Protein AF-A0A0G4KB07-F1 (afdb_monomer)

Solvent-accessible surface area (backbone atoms only — not comparable to full-atom values): 6505 Å² total; per-residue (Å²): 132,90,77,83,70,78,68,73,78,47,89,38,30,67,60,36,49,54,49,48,28,56,50,17,59,75,68,66,21,15,28,31,63,54,54,55,54,38,30,55,50,34,46,36,24,7,44,30,24,68,75,72,73,43,32,32,56,63,84,59,90,67,98,53,62,69,60,42,51,73,67,42,53,47,26,63,79,22,53,54,35,72,78,70,57,49,40,93,68,42,52,41,23,45,81,85,40,95,53,31,34,94,40,43,71,76,59,66,69,62,36,52,60,66,62,108

Organism: NCBI:txid1858662

Structure (mmCIF, N/CA/C/O backbone):
data_AF-A0A0G4KB07-F1
#
_entry.id   AF-A0A0G4KB07-F1
#
loop_
_atom_site.group_PDB
_atom_site.id
_atom_site.type_symbol
_atom_site.label_atom_id
_atom_site.label_alt_id
_atom_site.label_comp_id
_atom_site.label_asym_id
_atom_site.label_entity_id
_atom_site.label_seq_id
_atom_site.pdbx_PDB_ins_code
_atom_site.Cartn_x
_atom_site.Cartn_y
_atom_site.Cartn_z
_atom_site.occupancy
_atom_site.B_iso_or_equiv
_atom_site.auth_seq_id
_atom_site.auth_comp_id
_atom_site.auth_asym_id
_atom_site.auth_atom_id
_atom_site.pdbx_PDB_model_num
ATOM 1 N N . MET A 1 1 ? 12.867 -30.629 3.132 1.00 36.47 1 MET A N 1
ATOM 2 C CA . MET A 1 1 ? 13.921 -29.677 2.735 1.00 36.47 1 MET A CA 1
ATOM 3 C C . MET A 1 1 ? 13.702 -28.454 3.597 1.00 36.47 1 MET A C 1
ATOM 5 O O . MET A 1 1 ? 12.597 -27.930 3.596 1.00 36.47 1 MET A O 1
ATOM 9 N N . ASN A 1 2 ? 14.669 -28.169 4.469 1.00 40.78 2 ASN A N 1
ATOM 10 C CA . ASN A 1 2 ? 14.618 -27.073 5.432 1.00 40.78 2 ASN A CA 1
ATOM 11 C C . ASN A 1 2 ? 14.774 -25.752 4.682 1.00 40.78 2 ASN A C 1
ATOM 13 O O . ASN A 1 2 ? 15.900 -25.375 4.383 1.00 40.78 2 ASN A O 1
ATOM 17 N N . ASP A 1 3 ? 13.671 -25.051 4.454 1.00 39.38 3 ASP A N 1
ATOM 18 C CA . ASP A 1 3 ? 13.711 -23.617 4.179 1.00 39.38 3 ASP A CA 1
ATOM 19 C C . ASP A 1 3 ? 13.311 -22.888 5.458 1.00 39.38 3 ASP A C 1
ATOM 21 O O . ASP A 1 3 ? 12.210 -22.365 5.617 1.00 39.38 3 ASP A O 1
ATOM 25 N N . SER A 1 4 ? 14.237 -22.889 6.417 1.00 44.78 4 SER A N 1
ATOM 26 C CA . SER A 1 4 ? 14.265 -21.873 7.463 1.00 44.78 4 SER A CA 1
ATOM 27 C C . SER A 1 4 ? 14.647 -20.548 6.801 1.00 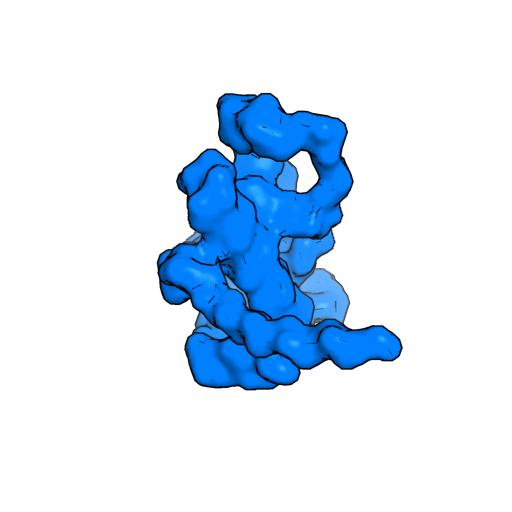44.78 4 SER A C 1
ATOM 29 O O . SER A 1 4 ? 15.803 -20.136 6.843 1.00 44.78 4 SER A O 1
ATOM 31 N N . ILE A 1 5 ? 13.684 -19.904 6.139 1.00 52.88 5 ILE A N 1
ATOM 32 C CA . ILE A 1 5 ? 13.823 -18.516 5.702 1.00 52.88 5 ILE A CA 1
ATOM 33 C C . ILE A 1 5 ? 13.666 -17.677 6.965 1.00 52.88 5 ILE A C 1
ATOM 35 O O . ILE A 1 5 ? 12.558 -17.454 7.446 1.00 52.88 5 ILE A O 1
ATOM 39 N N . CYS A 1 6 ? 14.787 -17.233 7.528 1.00 48.91 6 CYS A N 1
ATOM 40 C CA . CYS A 1 6 ? 14.805 -16.053 8.377 1.00 48.91 6 CYS A CA 1
ATOM 41 C C . CYS A 1 6 ? 14.253 -14.900 7.533 1.00 48.91 6 CYS A C 1
ATOM 43 O O . CYS A 1 6 ? 14.939 -14.370 6.662 1.00 48.91 6 CYS A O 1
ATOM 45 N N . HIS A 1 7 ? 12.975 -14.581 7.723 1.00 61.00 7 HIS A N 1
ATOM 46 C CA . HIS A 1 7 ? 12.327 -13.501 6.997 1.00 61.00 7 HIS A CA 1
ATOM 47 C C . HIS A 1 7 ? 12.871 -12.174 7.532 1.00 61.00 7 HIS A C 1
ATOM 49 O O . HIS A 1 7 ? 12.418 -11.652 8.551 1.00 61.00 7 HIS A O 1
ATOM 55 N N . GLU A 1 8 ? 13.925 -11.664 6.898 1.00 83.69 8 GLU A N 1
ATOM 56 C CA . GLU A 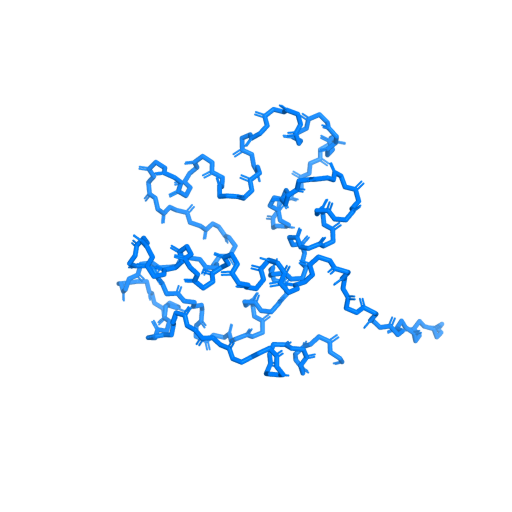1 8 ? 14.429 -10.331 7.201 1.00 83.69 8 GLU A CA 1
ATOM 57 C C . GLU A 1 8 ? 13.408 -9.297 6.726 1.00 83.69 8 GLU A C 1
ATOM 59 O O . GLU A 1 8 ? 12.981 -9.288 5.569 1.00 83.69 8 GLU A O 1
ATOM 64 N N . ILE A 1 9 ? 13.001 -8.423 7.647 1.00 92.25 9 ILE A N 1
ATOM 65 C CA . ILE A 1 9 ? 12.116 -7.302 7.342 1.00 92.25 9 ILE A CA 1
ATOM 66 C C . ILE A 1 9 ? 12.826 -6.389 6.326 1.00 92.25 9 ILE A C 1
ATOM 68 O O . ILE A 1 9 ? 13.969 -6.001 6.581 1.00 92.25 9 ILE A O 1
ATOM 72 N N . PRO A 1 10 ? 12.179 -6.014 5.204 1.00 95.00 10 PRO A N 1
ATOM 73 C CA . PRO A 1 10 ? 12.808 -5.183 4.179 1.00 95.00 10 PRO A CA 1
ATOM 74 C C . PRO A 1 10 ? 13.282 -3.837 4.735 1.00 95.00 10 PRO A C 1
ATOM 76 O O . PRO A 1 10 ? 12.624 -3.243 5.593 1.00 95.00 10 PRO A O 1
ATOM 79 N N . HIS A 1 11 ? 14.378 -3.303 4.197 1.00 96.19 11 HIS A N 1
ATOM 80 C CA . HIS A 1 11 ? 14.933 -2.017 4.625 1.00 96.19 11 HIS A CA 1
ATOM 81 C C . HIS A 1 11 ? 13.915 -0.877 4.461 1.00 96.19 11 HIS A C 1
ATOM 83 O O . HIS A 1 11 ? 13.798 -0.003 5.321 1.00 96.19 11 HIS A O 1
ATOM 89 N N . SER A 1 12 ? 13.115 -0.909 3.391 1.00 97.88 12 SER A N 1
ATOM 90 C CA . SER A 1 12 ? 12.065 0.088 3.149 1.00 97.88 12 SER A CA 1
ATOM 91 C C . SER A 1 12 ? 10.779 -0.105 3.970 1.00 97.88 12 SER A C 1
ATOM 93 O O . SER A 1 12 ? 9.818 0.638 3.746 1.00 97.88 12 SER A O 1
ATOM 95 N N . PHE A 1 13 ? 10.710 -1.070 4.898 1.00 98.06 13 PHE A N 1
ATOM 96 C CA . PHE A 1 13 ? 9.471 -1.389 5.620 1.00 98.06 13 PHE A CA 1
ATOM 97 C C . PHE A 1 13 ? 8.912 -0.188 6.386 1.00 98.06 13 PHE A C 1
ATOM 99 O O . PHE A 1 13 ? 7.745 0.152 6.212 1.00 98.06 13 PHE A O 1
ATOM 106 N N . ASP A 1 14 ? 9.747 0.515 7.152 1.00 97.88 14 ASP A N 1
ATOM 107 C CA . ASP A 1 14 ? 9.312 1.663 7.964 1.00 97.88 14 ASP A CA 1
ATOM 108 C C . ASP A 1 14 ? 8.756 2.798 7.103 1.00 97.88 14 ASP A C 1
ATOM 110 O O . ASP A 1 14 ? 7.744 3.420 7.438 1.00 97.88 14 ASP A O 1
ATOM 114 N N . ALA A 1 15 ? 9.377 3.030 5.945 1.00 98.25 15 ALA A N 1
ATOM 115 C CA . ALA A 1 15 ? 8.903 4.019 4.989 1.00 98.25 15 ALA A CA 1
ATOM 116 C C . ALA A 1 15 ? 7.529 3.633 4.418 1.00 98.25 15 ALA A C 1
ATOM 118 O O . ALA A 1 15 ? 6.664 4.498 4.280 1.00 98.25 15 ALA A O 1
ATOM 119 N N . MET A 1 16 ? 7.311 2.353 4.097 1.00 98.56 16 MET A N 1
ATOM 120 C CA . MET A 1 16 ? 6.035 1.864 3.557 1.00 98.56 16 MET A CA 1
ATOM 121 C C . MET A 1 16 ? 4.937 1.769 4.611 1.00 98.56 16 MET A C 1
ATOM 123 O O . MET A 1 16 ? 3.784 2.080 4.308 1.00 98.56 16 MET A O 1
ATOM 127 N N . HIS A 1 17 ? 5.280 1.425 5.850 1.00 98.62 17 HIS A N 1
ATOM 128 C CA . HIS A 1 17 ? 4.363 1.480 6.98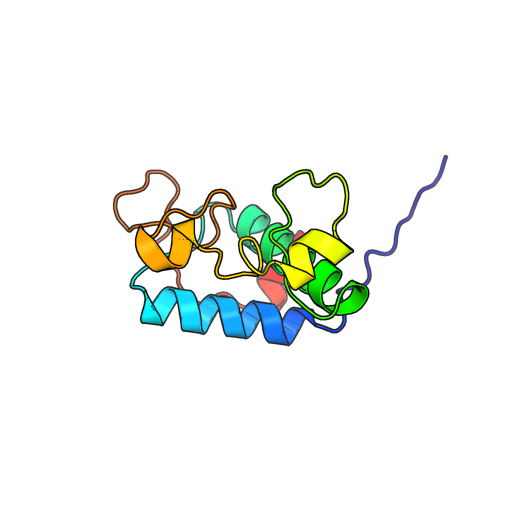3 1.00 98.62 17 HIS A CA 1
ATOM 129 C C . HIS A 1 17 ? 3.882 2.914 7.203 1.00 98.62 17 HIS A C 1
ATOM 131 O O . HIS A 1 17 ? 2.679 3.165 7.125 1.00 98.62 17 HIS A O 1
ATOM 137 N N . LYS A 1 18 ? 4.802 3.879 7.348 1.00 98.56 18 LYS A N 1
ATOM 138 C CA . LYS A 1 18 ? 4.420 5.280 7.566 1.00 98.56 18 LYS A CA 1
ATOM 139 C C . LYS A 1 18 ? 3.663 5.876 6.382 1.00 98.56 18 LYS A C 1
ATOM 141 O O . LYS A 1 18 ? 2.695 6.608 6.585 1.00 98.56 18 LYS A O 1
ATOM 146 N N . PHE A 1 19 ? 4.070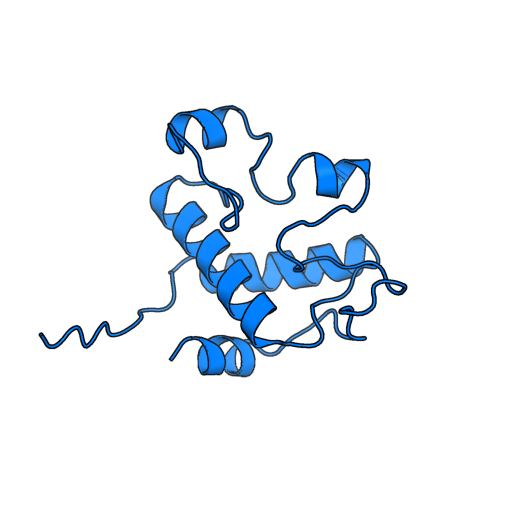 5.549 5.155 1.00 98.62 19 PHE A N 1
ATOM 147 C CA . PHE A 1 19 ? 3.323 5.912 3.950 1.00 98.62 19 PHE A CA 1
ATOM 148 C C . PHE A 1 19 ? 1.878 5.408 4.017 1.00 98.62 19 PHE A C 1
ATOM 150 O O . PHE A 1 19 ? 0.959 6.171 3.725 1.00 98.62 19 PHE A O 1
ATOM 157 N N . SER A 1 20 ? 1.679 4.152 4.422 1.00 98.69 20 SER A N 1
ATOM 158 C CA . SER A 1 20 ? 0.354 3.535 4.472 1.00 98.69 20 SER A CA 1
ATOM 159 C C . SER A 1 20 ? -0.550 4.226 5.489 1.00 98.69 20 SER A C 1
ATOM 161 O O . SER A 1 20 ? -1.684 4.543 5.151 1.00 98.69 20 SER A O 1
ATOM 163 N N . GLU A 1 21 ? -0.049 4.549 6.684 1.00 98.69 21 GLU A N 1
ATOM 164 C CA . GLU A 1 21 ? -0.833 5.285 7.692 1.00 98.69 21 GLU A CA 1
ATOM 165 C C . GLU A 1 21 ? -1.256 6.666 7.184 1.00 98.69 21 GLU A C 1
ATOM 167 O O . GLU A 1 21 ? -2.439 6.998 7.146 1.00 98.69 21 GLU A O 1
ATOM 172 N N . VAL A 1 22 ? -0.286 7.451 6.700 1.00 98.69 22 VAL A N 1
ATOM 173 C CA . VAL A 1 22 ? -0.537 8.814 6.210 1.00 98.69 22 VAL A CA 1
ATOM 174 C C . VAL A 1 22 ? -1.505 8.797 5.026 1.00 98.69 22 VAL A C 1
ATOM 176 O O . VAL A 1 22 ? -2.359 9.675 4.898 1.00 98.69 22 VAL A O 1
ATOM 179 N N . TYR A 1 23 ? -1.385 7.813 4.132 1.00 98.69 23 TYR A N 1
ATOM 180 C CA . TYR A 1 23 ? -2.261 7.711 2.971 1.00 98.69 23 TYR A CA 1
ATOM 181 C C . TYR A 1 23 ? -3.674 7.248 3.349 1.00 98.69 23 TYR A C 1
ATOM 183 O O . TYR A 1 23 ? -4.640 7.782 2.794 1.00 98.69 23 TYR A O 1
ATOM 191 N N . ALA A 1 24 ? -3.809 6.321 4.302 1.00 98.62 24 ALA A N 1
ATOM 192 C CA . ALA A 1 24 ? -5.097 5.883 4.837 1.00 98.62 24 ALA A CA 1
ATOM 193 C C . ALA A 1 24 ? -5.857 7.061 5.469 1.00 98.62 24 ALA A C 1
ATOM 195 O O . ALA A 1 24 ? -6.979 7.364 5.054 1.00 98.62 24 ALA A O 1
ATOM 196 N N . GLU A 1 25 ? -5.198 7.808 6.362 1.00 98.38 25 GLU A N 1
ATOM 197 C CA . GLU A 1 25 ? -5.735 9.025 6.986 1.00 98.38 25 GLU A CA 1
ATOM 198 C C . GLU A 1 25 ? -6.153 10.058 5.932 1.00 98.38 25 GLU A C 1
ATOM 200 O O . GLU A 1 25 ? -7.297 10.517 5.910 1.00 98.38 25 GLU A O 1
ATOM 205 N N . ARG A 1 26 ? -5.254 10.378 4.991 1.00 98.19 26 ARG A N 1
ATOM 206 C CA . ARG A 1 26 ? -5.496 11.396 3.958 1.00 98.19 26 ARG A CA 1
ATOM 207 C C . ARG A 1 26 ? -6.661 11.052 3.033 1.00 98.19 26 ARG A C 1
ATOM 209 O O . ARG A 1 26 ? -7.320 11.953 2.519 1.00 98.19 26 ARG A O 1
ATOM 216 N N . THR A 1 27 ? -6.883 9.769 2.761 1.00 97.94 27 THR A N 1
ATOM 217 C CA . THR A 1 27 ? -7.935 9.320 1.836 1.00 97.94 27 THR A CA 1
ATOM 218 C C . THR A 1 27 ? -9.230 8.917 2.535 1.00 97.94 27 THR A C 1
ATOM 220 O O . THR A 1 27 ? -10.216 8.635 1.849 1.00 97.94 27 THR A O 1
ATOM 223 N N . GLY A 1 28 ? -9.260 8.927 3.873 1.00 98.06 28 GLY A N 1
ATOM 224 C CA . GLY A 1 28 ? -10.400 8.449 4.655 1.00 98.06 28 GLY A CA 1
ATOM 225 C C . GLY A 1 28 ? -10.666 6.958 4.442 1.00 98.06 28 GLY A C 1
ATOM 226 O O . GLY A 1 28 ? -11.825 6.547 4.406 1.00 98.06 28 GLY A O 1
ATOM 227 N N . THR A 1 29 ? -9.605 6.177 4.230 1.00 98.56 29 THR A N 1
ATOM 228 C CA . THR A 1 29 ? -9.664 4.718 4.097 1.00 98.56 29 THR A CA 1
ATOM 229 C C . THR A 1 29 ? -9.070 4.037 5.318 1.00 98.56 29 THR A C 1
ATOM 231 O O . THR A 1 29 ? -8.362 4.663 6.103 1.00 98.56 29 THR A O 1
ATOM 234 N N . PHE A 1 30 ? -9.381 2.760 5.485 1.00 98.69 30 PHE A N 1
ATOM 235 C CA . PHE A 1 30 ? -9.063 1.967 6.661 1.00 98.69 30 PHE A CA 1
ATOM 236 C C . PHE A 1 30 ? -8.337 0.688 6.258 1.00 98.69 30 PHE A C 1
ATOM 238 O O . PHE A 1 30 ? -8.495 0.187 5.141 1.00 98.69 30 PHE A O 1
ATOM 245 N N . PHE A 1 31 ? -7.537 0.160 7.177 1.00 98.69 31 PHE A N 1
ATOM 246 C CA . PHE A 1 31 ? -6.865 -1.120 7.000 1.00 98.69 31 PHE A CA 1
ATOM 247 C C . PHE A 1 31 ? -7.845 -2.290 7.119 1.00 98.69 31 PHE A C 1
ATOM 249 O O . PHE A 1 31 ? -8.925 -2.157 7.701 1.00 98.69 31 PHE A O 1
ATOM 256 N N . CYS A 1 32 ? -7.447 -3.449 6.594 1.00 98.44 32 CYS A N 1
ATOM 257 C CA . CYS A 1 32 ? -8.198 -4.694 6.720 1.00 98.44 32 CYS A CA 1
ATOM 258 C C . CYS A 1 32 ? -8.408 -5.079 8.198 1.00 98.44 32 CYS A C 1
ATOM 260 O O . CYS A 1 32 ? -7.527 -4.881 9.038 1.00 98.44 32 CYS A O 1
ATOM 262 N N . VAL A 1 33 ? -9.566 -5.663 8.514 1.00 98.12 33 VAL A N 1
ATOM 263 C CA . VAL A 1 33 ? -9.869 -6.254 9.828 1.00 98.12 33 VAL A CA 1
ATOM 264 C C . VAL A 1 33 ? -8.869 -7.349 10.200 1.00 98.12 33 VAL A C 1
ATOM 266 O O . VAL A 1 33 ? -8.477 -7.463 11.363 1.00 98.12 33 VAL A O 1
ATOM 269 N N . ASP A 1 34 ? -8.385 -8.093 9.205 1.00 97.88 34 ASP A N 1
ATOM 270 C CA . ASP A 1 34 ? -7.246 -8.986 9.353 1.00 97.88 34 ASP A CA 1
ATOM 271 C C . ASP A 1 34 ? -5.937 -8.206 9.166 1.00 97.88 34 ASP A C 1
ATOM 273 O O . ASP A 1 34 ? -5.511 -7.888 8.053 1.00 97.88 34 ASP A O 1
ATOM 277 N N . THR A 1 35 ? -5.277 -7.908 10.286 1.00 97.69 35 THR A N 1
ATOM 278 C CA . THR A 1 35 ? -4.018 -7.149 10.307 1.00 97.69 35 THR A CA 1
ATOM 279 C C . THR A 1 35 ? -2.867 -7.878 9.602 1.00 97.69 35 THR A C 1
ATOM 281 O O . THR A 1 35 ? -1.937 -7.219 9.130 1.00 97.69 35 THR A O 1
ATOM 284 N N . SER A 1 36 ? -2.927 -9.208 9.466 1.00 97.50 36 SER A N 1
ATOM 285 C CA . SER A 1 36 ? -1.899 -9.965 8.743 1.00 97.50 36 SER A CA 1
ATOM 286 C C . SER A 1 36 ? -1.869 -9.602 7.252 1.00 97.50 36 SER A C 1
ATOM 288 O O . SER A 1 36 ? -0.791 -9.458 6.676 1.00 97.50 36 SER A O 1
ATOM 290 N N . VAL A 1 37 ? -3.035 -9.321 6.650 1.00 98.19 37 VAL A N 1
ATOM 291 C CA . VAL A 1 37 ? -3.145 -8.846 5.261 1.00 98.19 37 VAL A CA 1
ATOM 292 C C . VAL A 1 37 ? -2.413 -7.516 5.102 1.00 98.19 37 VAL A C 1
ATOM 294 O O . VAL A 1 37 ? -1.595 -7.352 4.197 1.00 98.19 37 VAL A O 1
ATOM 297 N N . THR A 1 38 ? -2.647 -6.574 6.017 1.00 98.44 38 THR A N 1
ATOM 298 C CA . THR A 1 38 ? -1.959 -5.277 6.015 1.00 98.44 38 THR A CA 1
ATOM 299 C C . THR A 1 38 ? -0.444 -5.436 6.149 1.00 98.44 38 THR A C 1
ATOM 301 O O . THR A 1 38 ? 0.295 -4.800 5.396 1.00 98.44 38 THR A O 1
ATOM 304 N N . ALA A 1 39 ? 0.025 -6.313 7.043 1.00 98.19 39 ALA A N 1
ATOM 305 C CA . ALA A 1 39 ? 1.450 -6.575 7.231 1.00 98.19 39 ALA A CA 1
ATOM 306 C C . ALA A 1 39 ? 2.117 -7.115 5.954 1.00 98.19 39 ALA A C 1
ATOM 308 O O . ALA A 1 39 ? 3.111 -6.546 5.499 1.00 98.19 39 ALA A O 1
ATOM 309 N N . VAL A 1 40 ? 1.541 -8.153 5.336 1.00 98.19 40 VAL A N 1
ATOM 310 C CA . VAL A 1 40 ? 2.091 -8.793 4.127 1.00 98.19 40 VAL A CA 1
ATOM 311 C C . VAL A 1 40 ? 2.100 -7.836 2.933 1.00 98.19 40 VAL A C 1
ATOM 313 O O . VAL A 1 40 ? 3.053 -7.818 2.153 1.00 98.19 40 VAL A O 1
ATOM 316 N N . VAL A 1 41 ? 1.077 -6.990 2.783 1.00 98.62 41 VAL A N 1
ATOM 317 C CA . VAL A 1 41 ? 1.046 -6.008 1.689 1.00 98.62 41 VAL A CA 1
ATOM 318 C C . VAL A 1 41 ? 2.102 -4.921 1.885 1.00 98.62 41 VAL A C 1
ATOM 320 O O . VAL A 1 41 ? 2.810 -4.597 0.931 1.00 98.62 41 VAL A O 1
ATOM 323 N N . ILE A 1 42 ? 2.242 -4.367 3.096 1.00 98.69 42 ILE A N 1
ATOM 324 C CA . ILE A 1 42 ? 3.279 -3.363 3.396 1.00 98.69 42 ILE A CA 1
ATOM 325 C C . ILE A 1 42 ? 4.669 -3.952 3.157 1.00 98.69 42 ILE A C 1
ATOM 327 O O . ILE A 1 42 ? 5.523 -3.305 2.550 1.00 98.69 42 ILE A O 1
ATOM 331 N N . GLU A 1 43 ? 4.878 -5.198 3.572 1.00 98.31 43 GLU A N 1
ATOM 332 C CA . GLU A 1 43 ? 6.122 -5.910 3.333 1.00 98.31 43 GLU A CA 1
ATOM 333 C C . GLU A 1 43 ? 6.401 -6.103 1.834 1.00 98.31 43 GLU A C 1
ATOM 335 O O . GLU A 1 43 ? 7.494 -5.793 1.363 1.00 98.31 43 GLU A O 1
ATOM 340 N N . GLY A 1 44 ? 5.411 -6.542 1.054 1.00 98.19 44 GLY A N 1
ATOM 341 C CA . GLY A 1 44 ? 5.545 -6.696 -0.395 1.00 98.19 44 GLY A CA 1
ATOM 342 C C . GLY A 1 44 ? 5.849 -5.376 -1.112 1.00 98.19 44 GLY A C 1
ATOM 343 O O . GLY A 1 44 ? 6.712 -5.333 -1.992 1.00 98.19 44 GLY A O 1
ATOM 344 N N . LEU A 1 45 ? 5.200 -4.280 -0.702 1.00 98.75 45 LEU A N 1
ATOM 345 C CA . LEU A 1 45 ? 5.501 -2.932 -1.196 1.00 98.75 45 LEU A CA 1
ATOM 346 C C . LEU A 1 45 ? 6.940 -2.524 -0.868 1.00 98.75 45 LEU A C 1
ATOM 348 O O . LEU A 1 45 ? 7.629 -1.960 -1.720 1.00 98.75 45 LEU A O 1
ATOM 352 N N . ALA A 1 46 ? 7.405 -2.830 0.343 1.00 98.62 46 ALA A N 1
ATOM 353 C CA . ALA A 1 46 ? 8.763 -2.534 0.777 1.00 98.62 46 ALA A CA 1
ATOM 354 C C . ALA A 1 46 ? 9.803 -3.351 -0.001 1.00 98.62 46 ALA A C 1
ATOM 356 O O . ALA A 1 46 ? 10.761 -2.771 -0.505 1.00 98.62 46 ALA A O 1
ATOM 357 N N . LYS A 1 47 ? 9.569 -4.654 -0.209 1.00 98.19 47 LYS A N 1
ATOM 358 C CA . LYS A 1 47 ? 10.418 -5.512 -1.056 1.00 98.19 47 LYS A CA 1
ATOM 359 C C . LYS A 1 47 ? 10.523 -4.965 -2.472 1.00 98.19 47 LYS A C 1
ATOM 361 O O . LYS A 1 47 ? 11.619 -4.825 -3.002 1.00 98.19 47 LYS A O 1
ATOM 366 N N . HIS A 1 48 ? 9.399 -4.616 -3.095 1.00 98.50 48 HIS A N 1
ATOM 367 C CA . HIS A 1 48 ? 9.424 -4.047 -4.440 1.00 98.50 48 HIS A CA 1
ATOM 368 C C . HIS A 1 48 ? 10.127 -2.687 -4.487 1.00 98.50 48 HIS A C 1
ATOM 370 O O . HIS A 1 48 ? 10.853 -2.419 -5.442 1.00 98.50 48 HIS A O 1
ATOM 376 N N . LYS A 1 49 ? 9.987 -1.862 -3.446 1.00 98.44 49 LYS A N 1
ATOM 377 C CA . LYS A 1 49 ? 10.728 -0.606 -3.335 1.00 98.44 49 LYS A CA 1
ATOM 378 C C . LYS A 1 49 ? 12.237 -0.825 -3.220 1.00 98.44 49 LYS A C 1
ATOM 380 O O . LYS A 1 49 ? 12.978 -0.111 -3.888 1.00 98.44 49 LYS A O 1
ATOM 385 N N . ASP A 1 50 ? 12.680 -1.790 -2.420 1.00 98.19 50 ASP A N 1
ATOM 386 C CA . ASP A 1 50 ? 14.103 -2.109 -2.261 1.00 98.19 50 ASP A CA 1
ATOM 387 C C . ASP A 1 50 ? 14.704 -2.682 -3.557 1.00 98.19 50 ASP A C 1
ATOM 389 O O . ASP A 1 50 ? 15.820 -2.329 -3.927 1.00 98.19 50 ASP A O 1
ATOM 393 N N . VAL A 1 51 ? 13.953 -3.522 -4.281 1.00 97.88 51 VAL A N 1
ATOM 394 C CA . VAL A 1 51 ? 14.433 -4.207 -5.496 1.00 97.88 51 VAL A CA 1
ATOM 395 C C . VAL A 1 51 ? 14.345 -3.334 -6.752 1.00 97.88 51 VAL A C 1
ATOM 397 O O . VAL A 1 51 ? 15.275 -3.316 -7.554 1.00 97.88 51 VAL A O 1
ATOM 400 N N . TYR A 1 52 ? 13.231 -2.625 -6.953 1.00 97.81 52 TYR A N 1
ATOM 401 C CA . TYR A 1 52 ? 12.935 -1.898 -8.197 1.00 97.81 52 TYR A CA 1
ATOM 402 C C . TYR A 1 52 ? 12.946 -0.370 -8.033 1.00 97.81 52 TYR A C 1
ATOM 404 O O . TYR A 1 52 ? 12.697 0.358 -8.991 1.00 97.81 52 TYR A O 1
ATOM 412 N N . GLY A 1 53 ? 13.185 0.143 -6.822 1.00 97.75 53 GLY A N 1
ATOM 413 C CA . GLY A 1 53 ? 13.201 1.578 -6.508 1.00 97.75 53 GLY A CA 1
ATOM 414 C C . GLY A 1 53 ? 11.822 2.202 -6.250 1.00 97.75 53 GLY A C 1
ATOM 415 O O . GLY A 1 53 ? 11.737 3.269 -5.632 1.00 97.75 53 GLY A O 1
ATOM 416 N N . ALA A 1 54 ? 10.734 1.533 -6.649 1.00 98.25 54 ALA A N 1
ATOM 417 C CA . ALA A 1 54 ? 9.357 1.988 -6.457 1.00 98.25 54 ALA A CA 1
ATOM 418 C C . ALA A 1 54 ? 8.464 0.887 -5.856 1.00 98.25 54 ALA A C 1
ATOM 420 O O . ALA A 1 54 ? 8.665 -0.295 -6.141 1.00 98.25 54 ALA A O 1
ATOM 421 N N . PRO A 1 55 ? 7.452 1.249 -5.045 1.00 98.50 55 PRO A N 1
ATOM 422 C CA . PRO A 1 55 ? 6.582 0.281 -4.385 1.00 98.50 55 PRO A CA 1
ATOM 423 C C . PRO A 1 55 ? 5.519 -0.260 -5.353 1.00 98.50 55 PRO A C 1
ATOM 425 O O . PRO A 1 55 ? 4.343 0.098 -5.275 1.00 98.50 55 PRO A O 1
ATOM 428 N N . LEU A 1 56 ? 5.933 -1.099 -6.303 1.00 98.75 56 LEU A N 1
ATOM 429 C CA . LEU A 1 56 ? 5.028 -1.777 -7.232 1.00 98.75 56 LEU A CA 1
ATOM 430 C C . LEU A 1 56 ? 4.018 -2.633 -6.450 1.00 98.75 56 LEU A C 1
ATOM 432 O O . LEU A 1 56 ? 4.392 -3.328 -5.505 1.00 98.75 56 LEU A O 1
ATOM 436 N N . CYS A 1 57 ? 2.742 -2.608 -6.831 1.00 98.69 57 CYS A N 1
ATOM 437 C CA . CYS A 1 57 ? 1.685 -3.350 -6.139 1.00 98.69 57 CYS A CA 1
ATOM 438 C C . CYS A 1 57 ? 2.016 -4.863 -6.038 1.00 98.69 57 CYS A C 1
ATOM 440 O O . CYS A 1 57 ? 2.221 -5.500 -7.074 1.00 98.69 57 CYS A O 1
ATOM 442 N N . PRO A 1 58 ? 2.076 -5.465 -4.832 1.00 98.38 58 PRO A N 1
ATOM 443 C CA . PRO A 1 58 ? 2.533 -6.847 -4.654 1.00 98.38 58 PRO A CA 1
ATOM 444 C C . PRO A 1 58 ? 1.463 -7.902 -4.965 1.00 98.38 58 PRO A C 1
ATOM 446 O O . PRO A 1 58 ? 1.792 -9.064 -5.170 1.00 98.38 58 PRO A O 1
ATOM 449 N N . CYS A 1 59 ? 0.188 -7.515 -5.041 1.00 98.12 59 CYS A N 1
ATOM 450 C CA . CYS A 1 59 ? -0.935 -8.434 -5.257 1.00 98.12 59 CYS A CA 1
ATOM 451 C C . CYS A 1 59 ? -1.288 -8.615 -6.743 1.00 98.12 59 CYS A C 1
ATOM 453 O O . CYS A 1 59 ? -2.433 -8.910 -7.074 1.00 98.12 59 CYS A O 1
ATOM 455 N N . ARG A 1 60 ? -0.343 -8.383 -7.661 1.00 97.12 60 ARG A N 1
ATOM 456 C CA . ARG A 1 60 ? -0.538 -8.635 -9.094 1.00 97.12 60 ARG A CA 1
ATOM 457 C C . ARG A 1 60 ? 0.633 -9.412 -9.671 1.00 97.12 60 ARG A C 1
ATOM 459 O O . ARG A 1 60 ? 1.765 -9.302 -9.203 1.00 97.12 60 ARG A O 1
ATOM 466 N N . HIS A 1 61 ? 0.333 -10.168 -10.719 1.00 97.19 61 HIS A N 1
ATOM 467 C CA . HIS A 1 61 ? 1.339 -10.748 -11.591 1.00 97.19 61 HIS A CA 1
ATOM 468 C C . HIS A 1 61 ? 1.738 -9.734 -12.670 1.00 97.19 61 HIS A C 1
ATOM 470 O O . HIS A 1 61 ? 0.884 -8.990 -13.157 1.00 97.19 61 HIS A O 1
ATOM 476 N N . TYR A 1 62 ? 3.020 -9.719 -13.026 1.00 97.19 62 TYR A N 1
ATOM 477 C CA . TYR A 1 62 ? 3.586 -8.859 -14.061 1.00 97.19 62 TYR A CA 1
ATOM 478 C C . TYR A 1 62 ? 4.572 -9.680 -14.885 1.00 97.19 62 TYR A C 1
ATOM 480 O O . TYR A 1 62 ? 5.391 -10.387 -14.294 1.00 97.19 62 TYR A O 1
ATOM 488 N N . ASP A 1 63 ? 4.525 -9.528 -16.206 1.00 97.44 63 ASP A N 1
ATOM 489 C CA . ASP A 1 63 ? 5.488 -10.164 -17.110 1.00 97.44 63 ASP A CA 1
ATOM 490 C C . ASP A 1 63 ? 6.868 -9.492 -16.997 1.00 97.44 63 ASP A C 1
ATOM 492 O O . ASP A 1 63 ? 7.886 -10.171 -16.876 1.00 97.44 63 ASP A O 1
ATOM 496 N N . ASP A 1 64 ? 6.896 -8.153 -16.942 1.00 97.50 64 ASP A N 1
ATOM 497 C CA . ASP A 1 64 ? 8.102 -7.353 -16.703 1.00 97.50 64 ASP A CA 1
ATOM 498 C C . ASP A 1 64 ? 7.858 -6.297 -15.613 1.00 97.50 64 ASP A C 1
ATOM 500 O O . ASP A 1 64 ? 7.253 -5.245 -15.825 1.00 97.50 64 ASP A O 1
ATOM 504 N N . LYS A 1 65 ? 8.372 -6.566 -14.410 1.00 98.31 65 LYS A N 1
ATOM 505 C CA . LYS A 1 65 ? 8.241 -5.655 -13.266 1.00 98.31 65 LYS A CA 1
ATOM 506 C C . LYS A 1 65 ? 9.013 -4.345 -13.442 1.00 98.31 65 LYS A C 1
ATOM 508 O O . LYS A 1 65 ? 8.582 -3.329 -12.902 1.00 98.31 65 LYS A O 1
ATOM 513 N N . VAL A 1 66 ? 10.136 -4.347 -14.162 1.00 98.19 66 VAL A N 1
ATOM 514 C CA . VAL A 1 66 ? 10.953 -3.139 -14.368 1.00 98.19 66 VAL A CA 1
ATOM 515 C C . VAL A 1 66 ? 10.224 -2.187 -15.310 1.00 98.19 66 VAL A C 1
ATOM 517 O O . VAL A 1 66 ? 10.127 -0.991 -15.023 1.00 98.19 66 VAL A O 1
ATOM 520 N N . GLN A 1 67 ? 9.642 -2.722 -16.386 1.00 98.31 67 GLN A N 1
ATOM 521 C CA . GLN A 1 67 ? 8.808 -1.944 -17.297 1.00 98.31 67 GLN A CA 1
ATOM 522 C C . GLN A 1 67 ? 7.578 -1.366 -16.581 1.00 98.31 67 GLN A C 1
ATOM 524 O O . GLN A 1 67 ? 7.277 -0.183 -16.731 1.00 98.31 67 GLN A O 1
ATOM 529 N N . GLU A 1 68 ? 6.892 -2.157 -15.755 1.00 98.50 68 GLU A N 1
ATOM 530 C CA . GLU A 1 68 ? 5.704 -1.695 -15.025 1.00 98.50 68 GLU A CA 1
ATOM 531 C C . GLU A 1 68 ? 6.016 -0.614 -13.986 1.00 98.50 68 GLU A C 1
ATOM 533 O O . GLU A 1 68 ? 5.255 0.348 -13.828 1.00 98.50 68 GLU A O 1
ATOM 538 N N . VAL A 1 69 ? 7.174 -0.709 -13.329 1.00 98.44 69 VAL A N 1
ATOM 539 C CA . VAL A 1 69 ? 7.669 0.358 -12.454 1.00 98.44 69 VAL A CA 1
ATOM 540 C C . VAL A 1 69 ? 7.890 1.654 -13.230 1.00 98.44 69 VAL A C 1
ATOM 542 O O . VAL A 1 69 ? 7.492 2.714 -12.739 1.00 98.44 69 VAL A O 1
ATOM 545 N N . ALA A 1 70 ? 8.457 1.583 -14.438 1.00 98.31 70 ALA A N 1
ATOM 546 C CA . ALA A 1 70 ? 8.649 2.745 -15.307 1.00 98.31 70 ALA A CA 1
ATOM 547 C C . ALA A 1 70 ? 7.321 3.319 -15.837 1.00 98.31 70 ALA A C 1
ATOM 549 O 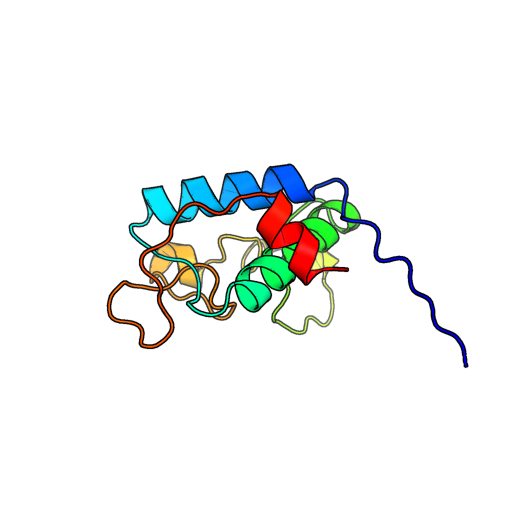O . ALA A 1 70 ? 7.178 4.537 -15.932 1.00 98.31 70 ALA A O 1
ATOM 550 N N . ASN A 1 71 ? 6.327 2.468 -16.116 1.00 97.94 71 ASN A N 1
ATOM 551 C CA . ASN A 1 71 ? 4.979 2.883 -16.524 1.00 97.94 71 ASN A CA 1
ATOM 552 C C . ASN A 1 71 ? 4.193 3.550 -15.387 1.00 97.94 71 ASN A C 1
ATOM 554 O O . ASN A 1 71 ? 3.255 4.307 -15.632 1.00 97.94 71 ASN A O 1
ATOM 558 N N . THR A 1 72 ? 4.561 3.283 -14.132 1.00 98.19 72 THR A N 1
ATOM 559 C CA . THR A 1 72 ? 4.001 3.860 -12.895 1.00 98.19 72 THR A CA 1
ATOM 560 C C . THR A 1 72 ? 2.536 3.552 -12.587 1.00 98.19 72 THR A C 1
ATOM 562 O O . THR A 1 72 ? 2.066 3.882 -11.497 1.00 98.19 72 THR A O 1
ATOM 565 N N . TYR A 1 73 ? 1.806 2.891 -13.490 1.00 98.50 73 TYR A N 1
ATOM 566 C CA . TYR A 1 73 ? 0.375 2.624 -13.331 1.00 98.50 73 TYR A CA 1
ATOM 567 C C . TYR A 1 73 ? 0.074 1.855 -12.033 1.00 98.50 73 TYR A C 1
ATOM 569 O O . TYR A 1 73 ? -0.864 2.186 -11.297 1.00 98.50 73 TYR A O 1
ATOM 577 N N . TRP A 1 74 ? 0.917 0.866 -11.723 1.00 98.62 74 TRP A N 1
ATOM 578 C CA . TRP A 1 74 ? 0.801 -0.005 -10.553 1.00 98.62 74 TRP A CA 1
ATOM 579 C C . TRP A 1 74 ? 1.735 0.358 -9.393 1.00 98.62 74 TRP A C 1
ATOM 581 O O . TRP A 1 74 ? 1.737 -0.348 -8.382 1.00 98.62 74 TRP A O 1
ATOM 591 N N . ASN A 1 75 ? 2.493 1.455 -9.490 1.00 98.69 75 ASN A N 1
ATOM 592 C CA . ASN A 1 75 ? 3.263 1.960 -8.353 1.00 98.69 75 ASN A CA 1
ATOM 593 C C . ASN A 1 75 ? 2.292 2.484 -7.295 1.00 98.69 75 ASN A C 1
ATOM 595 O O . ASN A 1 75 ? 1.415 3.290 -7.597 1.00 98.69 75 ASN A O 1
ATOM 599 N N . CYS A 1 76 ? 2.428 2.016 -6.058 1.00 98.62 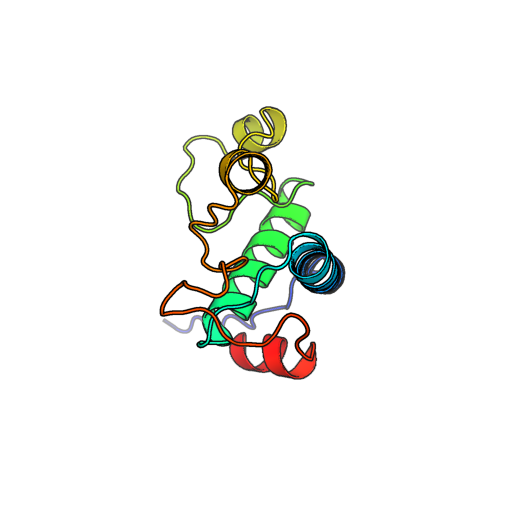76 CYS A N 1
ATOM 600 C CA . CYS A 1 76 ? 1.540 2.394 -4.971 1.00 98.62 76 CYS A CA 1
ATOM 601 C C . CYS A 1 76 ? 1.736 3.878 -4.598 1.00 98.62 76 CYS A C 1
ATOM 603 O O . CYS A 1 76 ? 2.876 4.293 -4.371 1.00 98.62 76 CYS A O 1
ATOM 605 N N . PRO A 1 77 ? 0.664 4.691 -4.521 1.00 98.56 77 PRO A N 1
ATOM 606 C CA . PRO A 1 77 ? -0.740 4.341 -4.756 1.00 98.56 77 PRO A CA 1
ATOM 607 C C . PRO A 1 77 ? -1.065 4.234 -6.259 1.00 98.56 77 PRO A C 1
ATOM 609 O O . PRO A 1 77 ? -0.898 5.194 -7.020 1.00 98.56 77 PRO A O 1
ATOM 612 N N . CYS A 1 78 ? -1.566 3.068 -6.680 1.00 98.69 78 CYS A N 1
ATOM 613 C CA . CYS A 1 78 ? -1.839 2.782 -8.089 1.00 98.69 78 CYS A CA 1
ATOM 614 C C . CYS A 1 78 ? -2.958 3.672 -8.652 1.00 98.69 78 CYS A C 1
ATOM 616 O O . CYS A 1 78 ? -3.716 4.297 -7.905 1.00 98.69 78 CYS A O 1
ATOM 618 N N . VAL A 1 79 ? -3.074 3.730 -9.981 1.00 98.62 79 VAL A N 1
ATOM 619 C CA . VAL A 1 79 ? -4.100 4.539 -10.666 1.00 98.62 79 VAL A CA 1
ATOM 620 C C . VAL A 1 79 ? -5.525 4.254 -10.147 1.00 98.62 79 VAL A C 1
ATOM 622 O O . VAL A 1 79 ? -6.182 5.215 -9.744 1.00 98.62 79 VAL A O 1
ATOM 625 N N . PRO A 1 80 ? -5.990 2.989 -10.018 1.00 98.56 80 PRO A N 1
ATOM 626 C CA . PRO A 1 80 ? -7.316 2.698 -9.455 1.00 98.56 80 PRO A CA 1
ATOM 627 C C . PRO A 1 80 ? -7.538 3.258 -8.044 1.00 98.56 80 PRO A C 1
ATOM 629 O O . PRO A 1 80 ? -8.601 3.808 -7.751 1.00 98.56 80 PRO A O 1
ATOM 632 N N . MET A 1 81 ? -6.522 3.190 -7.179 1.00 98.38 81 MET A N 1
ATOM 633 C CA . MET A 1 81 ? -6.616 3.747 -5.830 1.00 98.38 81 MET A CA 1
ATOM 634 C C . MET A 1 81 ? -6.717 5.277 -5.864 1.00 98.38 81 MET A C 1
ATOM 636 O O . MET A 1 81 ? -7.525 5.862 -5.147 1.00 98.38 81 MET A O 1
ATOM 640 N N . ARG A 1 82 ? -5.920 5.938 -6.711 1.00 98.19 82 ARG A N 1
ATOM 641 C CA . ARG A 1 82 ? -5.902 7.405 -6.812 1.00 98.19 82 ARG A CA 1
ATOM 642 C C . ARG A 1 82 ? -7.192 7.977 -7.389 1.00 98.19 82 ARG A C 1
ATOM 644 O O . ARG A 1 82 ? -7.656 9.004 -6.906 1.00 98.19 82 ARG A O 1
ATOM 651 N N . GLU A 1 83 ? -7.744 7.337 -8.413 1.00 98.19 83 GLU A N 1
ATOM 652 C CA . GLU A 1 83 ? -8.894 7.865 -9.153 1.00 98.19 83 GLU A CA 1
ATOM 653 C C . GLU A 1 83 ? -10.234 7.431 -8.558 1.00 98.19 83 GLU A C 1
ATOM 655 O O . GLU A 1 83 ? -11.186 8.207 -8.565 1.00 98.19 83 GLU A O 1
ATOM 660 N N . ARG A 1 84 ? -10.316 6.200 -8.037 1.00 97.00 84 ARG A N 1
ATOM 661 C CA . ARG A 1 84 ? -11.585 5.578 -7.625 1.00 97.00 84 ARG A CA 1
ATOM 662 C C . ARG A 1 84 ? -11.587 5.025 -6.201 1.00 97.00 84 ARG A C 1
ATOM 664 O O . ARG A 1 84 ? -12.613 4.531 -5.756 1.00 97.00 84 ARG A O 1
ATOM 671 N N . ARG A 1 85 ? -10.469 5.131 -5.469 1.00 96.75 85 ARG A N 1
ATOM 672 C CA . ARG A 1 85 ? -10.283 4.540 -4.126 1.00 96.75 85 ARG A CA 1
ATOM 673 C C . ARG A 1 85 ? -10.457 3.017 -4.103 1.00 96.75 85 ARG A C 1
ATOM 675 O O . ARG A 1 85 ? -10.860 2.441 -3.100 1.00 96.75 85 ARG A O 1
ATOM 682 N N . GLU A 1 86 ? -10.118 2.363 -5.210 1.00 97.62 86 GLU A N 1
ATOM 683 C CA . GLU A 1 86 ? -10.161 0.908 -5.344 1.00 97.62 86 GLU A CA 1
ATOM 684 C C . GLU A 1 86 ? -8.780 0.308 -5.043 1.00 97.62 86 GLU A C 1
ATOM 686 O O . GLU A 1 86 ? -7.836 0.462 -5.824 1.00 97.62 86 GLU A O 1
ATOM 691 N N . CYS A 1 87 ? -8.654 -0.411 -3.925 1.00 98.50 87 CYS A N 1
ATOM 692 C CA . CYS A 1 87 ? -7.422 -1.101 -3.545 1.00 98.50 87 CYS A CA 1
ATOM 693 C C . CYS A 1 87 ? -7.606 -2.623 -3.569 1.00 98.50 87 CYS A C 1
ATOM 695 O O . CYS A 1 87 ? -8.109 -3.214 -2.616 1.00 98.50 87 CYS A O 1
ATOM 697 N N . HIS A 1 88 ? -7.130 -3.277 -4.634 1.00 97.88 88 HIS A N 1
ATOM 698 C CA . HIS A 1 88 ? -7.174 -4.743 -4.743 1.00 97.88 88 HIS A CA 1
ATOM 699 C C . HIS A 1 88 ? -6.435 -5.454 -3.597 1.00 97.88 88 HIS A C 1
ATOM 701 O O . HIS A 1 88 ? -6.851 -6.522 -3.167 1.00 97.88 88 HIS A O 1
ATOM 707 N N . CYS A 1 89 ? -5.364 -4.846 -3.081 1.00 98.50 89 CYS A N 1
ATOM 708 C CA . CYS A 1 89 ? -4.570 -5.403 -1.986 1.00 98.50 89 CYS A CA 1
ATOM 709 C C . CYS A 1 89 ? -5.289 -5.403 -0.633 1.00 98.50 89 CYS A C 1
ATOM 711 O O . CYS A 1 89 ? -4.722 -5.893 0.334 1.00 98.50 89 CYS A O 1
ATOM 713 N N . MET A 1 90 ? -6.468 -4.781 -0.530 1.00 98.12 90 MET A N 1
ATOM 714 C CA . MET A 1 90 ? -7.172 -4.573 0.739 1.00 98.12 90 MET A CA 1
ATOM 715 C C . MET A 1 90 ? -6.370 -3.774 1.782 1.00 98.12 90 MET A C 1
ATOM 717 O O . MET A 1 90 ? -6.618 -3.864 2.982 1.00 98.12 90 MET A O 1
ATOM 721 N N . LEU A 1 91 ? -5.409 -2.963 1.327 1.00 98.69 91 LEU A N 1
ATOM 722 C CA . LEU A 1 91 ? -4.649 -2.058 2.191 1.00 98.69 9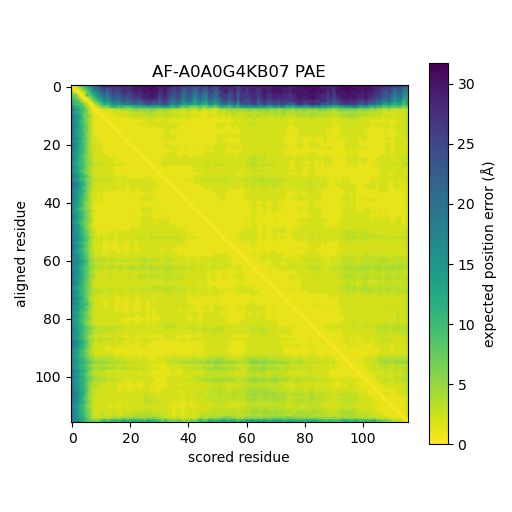1 LEU A CA 1
ATOM 723 C C . LEU A 1 91 ? -5.431 -0.776 2.489 1.00 98.69 91 LEU A C 1
ATOM 725 O O . LEU A 1 91 ? -5.369 -0.266 3.597 1.00 98.69 91 LEU A O 1
ATOM 729 N N . PHE A 1 92 ? -6.171 -0.259 1.510 1.00 98.75 92 PHE A N 1
ATOM 730 C CA . PHE A 1 92 ? -6.960 0.961 1.651 1.00 98.75 92 PHE A CA 1
ATOM 731 C C . PHE A 1 92 ? -8.418 0.655 1.326 1.00 98.75 92 PHE A C 1
ATOM 733 O O 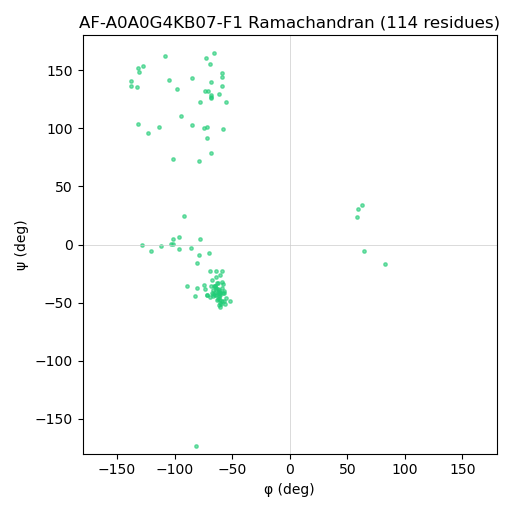. PHE A 1 92 ? -8.803 0.612 0.158 1.00 98.75 92 PHE A O 1
ATOM 740 N N . LEU A 1 93 ? -9.216 0.402 2.358 1.00 98.62 93 LEU A N 1
ATOM 741 C CA . LEU A 1 93 ? -10.623 0.043 2.231 1.00 98.62 93 LEU A CA 1
ATOM 742 C C . LEU A 1 93 ? -11.520 1.221 2.615 1.00 98.62 93 LEU A C 1
ATOM 744 O O . LEU A 1 93 ? -11.228 1.970 3.547 1.00 98.62 93 LEU A O 1
ATOM 748 N N . SER A 1 94 ? -12.621 1.403 1.896 1.00 97.56 94 SER A N 1
ATOM 749 C CA . SER A 1 94 ? -13.665 2.340 2.303 1.00 97.56 94 SER A CA 1
ATOM 750 C C . SER A 1 94 ? -14.381 1.829 3.558 1.00 97.56 94 SER A C 1
ATOM 752 O O . SER A 1 94 ? -14.398 0.632 3.831 1.00 97.56 94 SER A O 1
ATOM 754 N N . LYS A 1 95 ? -14.974 2.734 4.345 1.00 96.31 95 LYS A N 1
ATOM 755 C CA . LYS A 1 95 ? -15.623 2.389 5.625 1.00 96.31 95 LYS A CA 1
ATOM 756 C C . LYS A 1 95 ? -16.785 1.393 5.485 1.00 96.31 95 LYS A C 1
ATOM 758 O O . LYS A 1 95 ? -17.125 0.710 6.440 1.00 96.31 95 LYS A O 1
ATOM 763 N N . ASP A 1 96 ? -17.422 1.370 4.322 1.00 96.00 96 ASP A N 1
ATOM 764 C CA . ASP A 1 96 ? -18.535 0.494 3.958 1.00 96.00 96 ASP A CA 1
ATOM 765 C C . ASP A 1 96 ? -18.089 -0.873 3.416 1.00 96.00 96 ASP A C 1
ATOM 767 O O . ASP A 1 96 ? -18.933 -1.713 3.126 1.00 96.00 96 ASP A O 1
ATOM 771 N N . ASN A 1 97 ? -16.783 -1.115 3.274 1.00 97.62 97 ASN A N 1
ATOM 772 C CA . ASN A 1 97 ? -16.273 -2.422 2.883 1.00 97.62 97 ASN A CA 1
ATOM 773 C C . ASN A 1 97 ? -16.378 -3.416 4.052 1.00 97.62 97 ASN A C 1
ATOM 775 O O . ASN A 1 97 ? -15.912 -3.119 5.150 1.00 97.62 97 ASN A O 1
ATOM 779 N N . ASP A 1 98 ? -16.899 -4.619 3.801 1.00 97.62 98 ASP A N 1
ATOM 780 C CA . ASP A 1 98 ? -17.103 -5.660 4.826 1.00 97.62 98 ASP A CA 1
ATOM 781 C C . ASP A 1 98 ? -15.818 -6.090 5.555 1.00 97.62 98 ASP A C 1
ATOM 783 O O . ASP A 1 98 ? -15.868 -6.611 6.669 1.00 97.62 98 ASP A O 1
ATOM 787 N N . PHE A 1 99 ? -14.656 -5.876 4.934 1.00 97.88 99 PHE A N 1
ATOM 788 C CA . PHE A 1 99 ? -13.353 -6.205 5.506 1.00 97.88 99 PHE A CA 1
ATOM 789 C C . PHE A 1 99 ? -12.624 -4.989 6.080 1.00 97.88 99 PHE A C 1
ATOM 791 O O . PHE A 1 99 ? -11.501 -5.138 6.564 1.00 97.88 99 PHE A O 1
ATOM 798 N N . ALA A 1 100 ? -13.209 -3.791 6.023 1.00 98.12 100 ALA A N 1
ATOM 799 C CA . ALA A 1 100 ? -12.613 -2.613 6.634 1.00 98.12 100 ALA A CA 1
ATOM 800 C C . ALA A 1 100 ? -12.680 -2.702 8.161 1.00 98.12 100 ALA A C 1
ATOM 802 O O . ALA A 1 100 ? -13.721 -2.975 8.756 1.00 98.12 100 ALA A O 1
ATOM 803 N N . SER A 1 101 ? -11.549 -2.426 8.801 1.00 97.50 101 SER A N 1
ATOM 804 C CA . SER A 1 101 ? -11.513 -2.098 10.223 1.00 97.50 101 SER A CA 1
ATOM 805 C C . SER A 1 101 ? -11.862 -0.622 10.454 1.00 97.50 101 SER A C 1
ATOM 807 O O . SER A 1 101 ? -12.202 0.121 9.535 1.00 97.50 101 SER A O 1
ATOM 809 N N . ASP A 1 102 ? -11.721 -0.174 11.695 1.00 97.25 102 ASP A N 1
ATOM 810 C CA . ASP A 1 102 ? -11.724 1.231 12.098 1.00 97.25 102 ASP A CA 1
ATOM 811 C C . ASP A 1 102 ? -10.306 1.825 12.224 1.00 97.25 102 ASP A C 1
ATOM 813 O O . ASP A 1 102 ? -10.144 2.969 12.650 1.00 97.25 102 ASP A O 1
ATOM 817 N N . LYS A 1 103 ? -9.265 1.072 11.839 1.00 98.06 103 LYS A N 1
ATOM 818 C CA . LYS A 1 103 ? -7.861 1.438 12.057 1.00 98.06 103 LYS A CA 1
ATOM 819 C C . LYS A 1 103 ? -7.238 2.076 10.820 1.00 98.06 103 LYS A C 1
ATOM 821 O O . LYS A 1 103 ? -7.324 1.548 9.714 1.00 98.06 103 LYS A O 1
ATOM 826 N N . GLN A 1 104 ? -6.529 3.178 11.044 1.00 98.38 104 GLN A N 1
ATOM 827 C CA . GLN A 1 104 ? -5.673 3.853 10.053 1.00 98.38 104 GLN A CA 1
ATOM 828 C C . GLN A 1 104 ? -4.207 3.923 10.510 1.00 98.38 104 GLN A C 1
ATOM 830 O O . GLN A 1 104 ? -3.329 4.330 9.756 1.00 98.38 104 GLN A O 1
ATOM 835 N N . VAL A 1 105 ? -3.947 3.492 11.746 1.00 97.94 105 VAL A N 1
ATOM 836 C CA . VAL A 1 105 ? -2.644 3.474 12.413 1.00 97.94 105 VAL A CA 1
ATOM 837 C C . VAL A 1 105 ? -2.477 2.100 13.049 1.00 97.94 10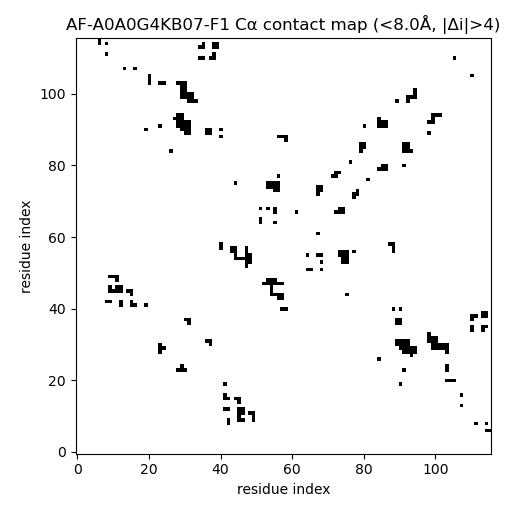5 VAL A C 1
ATOM 839 O O . VAL A 1 105 ? -3.411 1.575 13.662 1.00 97.94 105 VAL A O 1
ATOM 842 N N . LEU A 1 106 ? -1.299 1.504 12.895 1.00 96.94 106 LEU A N 1
ATOM 843 C CA . LEU A 1 106 ? -0.962 0.193 13.452 1.00 96.94 106 LEU A CA 1
ATOM 844 C C . LEU A 1 106 ? 0.455 0.250 14.010 1.00 96.94 106 LEU A C 1
ATOM 846 O O . LEU A 1 106 ? 1.333 0.857 13.407 1.00 96.94 106 LEU A O 1
ATOM 850 N N . SER A 1 107 ? 0.707 -0.389 15.153 1.00 97.25 107 SER A N 1
ATOM 851 C CA . SER A 1 107 ? 2.072 -0.430 15.677 1.00 97.25 107 SER A CA 1
ATOM 852 C C . SER A 1 107 ? 2.967 -1.280 14.776 1.00 97.25 107 SER A C 1
ATOM 854 O O . SER A 1 107 ? 2.574 -2.350 14.299 1.00 97.25 107 SER A O 1
ATOM 856 N N . LYS A 1 108 ? 4.199 -0.814 14.562 1.00 96.00 108 LYS A N 1
ATOM 857 C CA . LYS A 1 108 ? 5.200 -1.538 13.775 1.00 96.00 108 LYS A CA 1
ATOM 858 C C . LYS A 1 108 ? 5.452 -2.925 14.360 1.00 96.00 108 LYS A C 1
ATOM 860 O O . LYS A 1 108 ? 5.544 -3.896 13.619 1.00 96.00 108 LYS A O 1
ATOM 865 N N . GLU A 1 109 ? 5.526 -3.031 15.684 1.00 95.56 109 GLU A N 1
ATOM 866 C CA . GLU A 1 109 ? 5.763 -4.289 16.392 1.00 95.56 109 GLU A CA 1
ATOM 867 C C . GLU A 1 109 ? 4.661 -5.307 16.092 1.00 95.56 109 GLU A C 1
ATOM 869 O O . GLU A 1 109 ? 4.957 -6.477 15.860 1.00 95.56 109 GLU A O 1
ATOM 874 N N . LEU A 1 110 ? 3.399 -4.862 16.044 1.00 95.44 110 LEU A N 1
ATOM 875 C CA . LEU A 1 110 ? 2.273 -5.720 15.688 1.00 95.44 110 LEU A CA 1
ATOM 876 C C . LEU A 1 110 ? 2.409 -6.234 14.255 1.00 95.44 110 LEU A C 1
ATOM 878 O O . LEU A 1 110 ? 2.267 -7.431 14.032 1.00 95.44 110 LEU A O 1
ATOM 882 N N . LEU A 1 111 ? 2.714 -5.351 13.301 1.00 95.88 111 LEU A N 1
ATOM 883 C CA . LEU A 1 111 ? 2.892 -5.738 11.900 1.00 95.88 111 LEU A CA 1
ATOM 884 C C . LEU A 1 111 ? 4.051 -6.728 11.730 1.00 95.88 111 LEU A C 1
ATOM 886 O O . LEU A 1 111 ? 3.891 -7.752 11.077 1.00 95.88 111 LEU A O 1
ATOM 890 N N . VAL A 1 112 ? 5.194 -6.460 12.364 1.00 94.25 112 VAL A N 1
ATOM 891 C CA . VAL A 1 112 ? 6.376 -7.332 12.314 1.00 94.25 112 VAL A CA 1
ATOM 892 C C . VAL A 1 112 ? 6.098 -8.700 12.943 1.00 94.25 112 VAL A C 1
ATOM 894 O O . VAL A 1 112 ? 6.629 -9.697 12.465 1.00 94.25 112 VAL A O 1
ATOM 897 N N . ASN A 1 113 ? 5.252 -8.785 13.973 1.00 94.50 113 ASN A N 1
ATOM 898 C CA . ASN A 1 113 ? 4.880 -10.069 14.573 1.00 94.50 113 ASN A CA 1
ATOM 899 C C . ASN A 1 113 ? 4.113 -10.986 13.608 1.00 94.50 113 ASN A C 1
ATOM 901 O O . ASN A 1 113 ? 4.221 -12.198 13.745 1.00 94.50 113 ASN A O 1
ATOM 905 N N . PHE A 1 114 ? 3.376 -10.439 12.635 1.00 93.81 114 PHE A N 1
ATOM 906 C CA . PHE A 1 114 ? 2.689 -11.235 11.608 1.00 93.81 114 PHE A CA 1
ATOM 907 C C . PHE A 1 114 ? 3.609 -11.718 10.475 1.00 93.81 114 PHE A C 1
ATOM 909 O O . PHE A 1 114 ? 3.174 -12.512 9.647 1.00 93.81 114 PHE A O 1
ATOM 916 N N . LEU A 1 115 ? 4.855 -11.236 10.417 1.00 88.62 115 LEU A N 1
ATOM 917 C CA . LEU A 1 115 ? 5.828 -11.557 9.363 1.00 88.62 115 LEU A CA 1
ATOM 918 C C . LEU A 1 115 ? 6.898 -12.564 9.813 1.00 88.62 115 LEU A C 1
ATOM 920 O O . LEU A 1 115 ? 7.807 -12.876 9.045 1.00 88.62 115 LEU A O 1
ATOM 924 N N . ARG A 1 116 ? 6.824 -13.022 11.064 1.00 79.06 116 ARG A N 1
ATOM 925 C CA . ARG A 1 116 ? 7.787 -13.928 11.700 1.00 79.06 116 ARG A CA 1
ATOM 926 C C . ARG A 1 116 ? 7.294 -15.365 11.738 1.00 79.06 116 ARG A C 1
ATOM 928 O O . ARG A 1 116 ? 6.067 -15.564 11.861 1.00 79.06 116 ARG A O 1
#

Secondary structure (DSSP, 8-state):
-------PPPTTHHHHHHHHHHHHHHHT-B-BSSHHHHHHHHHHHHHHHHHHSS-B-TTS--S-HHHHHHH-TTBSSPHHHHHH---TTSSSB-TTSTTB-S-S---HHHHHHTT-

Nearest PDB structures (foldseek):
  7c3f-assembly2_D  TM=1.000E+00  e=2.128E-15  Arabidopsis thaliana
  2pu9-assembly1_A  TM=9.975E-01  e=2.579E-15  Synechocystis sp.
  7c3f-assembly6_P  TM=9.997E-01  e=4.897E-15  Arabidopsis thaliana
  2pvd-assembly1_A  TM=9.940E-01  e=1.366E-14  Synechocystis sp.
  2pvg-assembly1_A  TM=9.878E-01  e=1.656E-14  Synechocystis sp.

Radius of gyration: 14.05 Å; Cα contacts (8 Å, |Δi|>4): 171; chains: 1; bounding box: 34×41×34 Å

Foldseek 3Di:
DDPPPPQDQAPCLVVLQVVLLVVLVVVVFAAFPPLLLLLVQSSQQRVCCVVQVFRFGRPDDDPDSNVCVVVQQRGPVHPCCVPPVDDPSRSGHHPPDPGGDPDSHDDPVVSVVSRD

InterPro domains:
  IPR004209 Ferredoxin thioredoxin reductase catalytic beta subunit [PF02943] (13-110)
  IPR004209 Ferredoxin thioredoxin reductase catalytic beta subunit [PTHR35113] (11-109)
  IPR024707 Ferredoxin-thioredoxin reductase catalytic subunit, cyanobacteria-type [PIRSF000260] (11-110)
  IPR036644 Ferredoxin thioredoxin reductase catalytic beta subunit superfamily [G3DSA:3.90.460.10] (6-115)
  IPR036644 Ferredoxin thioredoxin reductase catalytic beta subunit superfamily [SSF57662] (11-111)

pLDDT: mean 94.35, std 12.59, range [36.47, 98.75]

Mean predicted aligned error: 3.93 Å

Sequence (116 aa):
MNDSICHEIPHSFDAMHKFSEVYAERTGTFFCVDTSVTAVVIEGLAKHKDVYGAPLCPCRHYDDKVQEVANTYWNCPCVPMRERRECHCMLFLSKDNDFASDKQVLSKELLVNFLR